Protein AF-A0A6M5YXJ2-F1 (afdb_monomer_lite)

Radius of gyration: 13.49 Å; chains: 1; bounding box: 25×26×37 Å

pLDDT: mean 91.97, std 5.52, range [68.62, 97.19]

Secondary structure (DSSP, 8-state):
-----PPPGGGGGGEEEEEE-SB-SSSBSB-TTS-B-TTTS-SSPPEEEEE--

Structure (mmCIF, N/CA/C/O backbone):
data_AF-A0A6M5YXJ2-F1
#
_entry.id   AF-A0A6M5YXJ2-F1
#
loop_
_atom_site.group_PDB
_atom_site.id
_atom_site.type_symbol
_atom_site.label_atom_id
_atom_site.label_alt_id
_atom_site.label_comp_id
_atom_site.label_asym_id
_atom_site.label_entity_id
_atom_site.label_seq_id
_atom_site.pdbx_PDB_ins_code
_atom_site.Cartn_x
_atom_site.Cartn_y
_atom_site.Cartn_z
_atom_site.occupancy
_atom_site.B_iso_or_equiv
_atom_site.auth_seq_id
_atom_site.auth_comp_id
_atom_site.auth_asym_id
_atom_site.auth_atom_id
_atom_site.pdbx_PDB_model_num
ATOM 1 N N . MET A 1 1 ? -2.165 17.055 -6.478 1.00 68.62 1 MET A N 1
ATOM 2 C CA . MET A 1 1 ? -3.007 16.815 -5.284 1.00 68.62 1 MET A CA 1
ATOM 3 C C . MET A 1 1 ? -2.579 15.466 -4.728 1.00 68.62 1 MET A C 1
ATOM 5 O O . MET A 1 1 ? -2.208 14.636 -5.541 1.00 68.62 1 MET A O 1
ATOM 9 N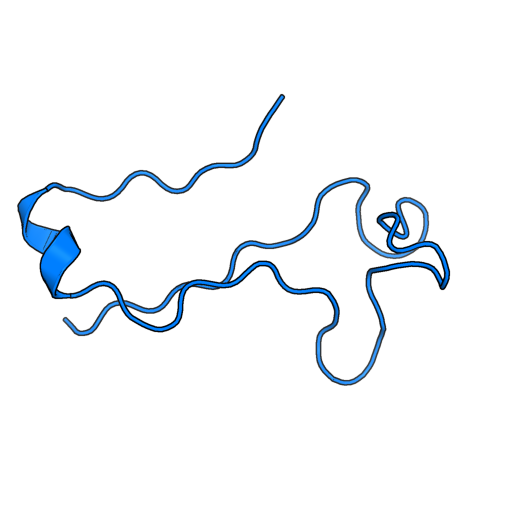 N . PHE A 1 2 ? -2.508 15.274 -3.411 1.00 84.50 2 PHE A N 1
ATOM 10 C CA . PHE A 1 2 ? -2.078 13.994 -2.828 1.00 84.50 2 PHE A CA 1
ATOM 11 C C . PHE A 1 2 ? -3.290 13.136 -2.477 1.00 84.50 2 PHE A C 1
ATOM 13 O O . PHE A 1 2 ? -4.301 13.682 -2.027 1.00 84.50 2 PHE A O 1
ATOM 20 N N . ASP A 1 3 ? -3.155 11.822 -2.633 1.00 89.19 3 ASP A N 1
ATOM 21 C CA . ASP A 1 3 ? -4.158 10.871 -2.168 1.00 89.19 3 ASP A CA 1
ATOM 22 C C . ASP A 1 3 ? -3.906 10.516 -0.707 1.00 89.19 3 ASP A C 1
ATOM 24 O O . ASP A 1 3 ? -2.765 10.388 -0.260 1.00 89.19 3 ASP A O 1
ATOM 28 N N . GLN A 1 4 ? -4.989 10.393 0.052 1.00 93.06 4 GLN A N 1
ATOM 29 C CA . GLN A 1 4 ? -4.941 10.117 1.480 1.00 93.06 4 GLN A CA 1
ATOM 30 C C . GLN A 1 4 ? -6.193 9.366 1.921 1.00 93.06 4 GLN A C 1
ATOM 32 O O . GLN A 1 4 ? -7.294 9.616 1.426 1.00 93.06 4 GLN A O 1
ATOM 37 N N . VAL A 1 5 ? -6.025 8.492 2.909 1.00 92.25 5 VAL A N 1
ATOM 38 C CA . VAL A 1 5 ? -7.125 7.815 3.600 1.00 92.25 5 VAL A CA 1
ATOM 39 C C . VAL A 1 5 ? -7.210 8.387 5.010 1.00 92.25 5 VAL A C 1
ATOM 41 O O . VAL A 1 5 ? -6.245 8.338 5.768 1.00 92.25 5 VAL A O 1
ATOM 44 N N . LEU A 1 6 ? -8.364 8.954 5.369 1.00 95.00 6 LEU A N 1
ATOM 45 C CA . LEU A 1 6 ? -8.590 9.520 6.699 1.00 95.00 6 LEU A CA 1
ATOM 46 C C . LEU A 1 6 ? -9.282 8.493 7.596 1.00 95.00 6 LEU A C 1
ATOM 48 O O . LEU A 1 6 ? -10.410 8.077 7.326 1.00 95.00 6 LEU A O 1
ATOM 52 N N . LEU A 1 7 ? -8.621 8.119 8.693 1.00 95.69 7 LEU A N 1
ATOM 53 C CA . LEU A 1 7 ? -9.165 7.201 9.689 1.00 95.69 7 LEU A CA 1
ATOM 54 C C . LEU A 1 7 ? -9.673 7.953 10.918 1.00 95.69 7 LEU A C 1
ATOM 56 O O . LEU A 1 7 ? -9.128 8.976 11.333 1.00 95.69 7 LEU A O 1
ATOM 60 N N . ARG A 1 8 ? -10.723 7.411 11.548 1.00 96.44 8 ARG A N 1
ATOM 61 C CA . ARG A 1 8 ? -11.139 7.895 12.871 1.00 96.44 8 ARG A CA 1
ATOM 62 C C . ARG A 1 8 ? -10.025 7.576 13.875 1.00 96.44 8 ARG A C 1
ATOM 64 O O . ARG A 1 8 ? -9.564 6.439 13.863 1.00 96.44 8 ARG A O 1
ATOM 71 N N . PRO A 1 9 ? -9.691 8.474 14.819 1.00 96.56 9 PRO A N 1
ATOM 72 C CA . PRO A 1 9 ? -8.597 8.242 15.767 1.00 96.56 9 PRO A CA 1
ATOM 73 C C . PRO A 1 9 ? -8.693 6.915 16.533 1.00 96.56 9 PRO A C 1
ATOM 75 O O . PRO A 1 9 ? -7.689 6.246 16.740 1.00 96.56 9 PRO A O 1
ATOM 78 N N . ARG A 1 10 ? -9.913 6.477 16.875 1.00 96.31 10 ARG A N 1
ATOM 79 C CA . ARG A 1 10 ? -10.162 5.199 17.568 1.00 96.31 10 ARG A CA 1
ATOM 80 C C . ARG A 1 10 ? -9.877 3.937 16.736 1.00 96.31 10 ARG A C 1
ATOM 82 O O . ARG A 1 10 ? -9.977 2.843 17.268 1.00 96.31 10 ARG A O 1
ATOM 89 N N . LEU A 1 11 ? -9.653 4.081 15.430 1.00 95.94 11 LEU A N 1
ATOM 90 C CA . LEU A 1 11 ? -9.362 2.982 14.503 1.00 95.94 11 LEU A CA 1
ATOM 91 C C . LEU A 1 11 ? -7.868 2.890 14.174 1.00 95.94 11 LEU A C 1
ATOM 93 O O . LEU A 1 11 ? -7.469 1.953 13.498 1.00 95.94 11 LEU A O 1
ATOM 97 N N . THR A 1 12 ? -7.052 3.840 14.641 1.00 94.94 12 THR A N 1
ATOM 98 C CA . THR A 1 12 ? -5.608 3.871 14.356 1.00 94.94 12 THR A CA 1
ATOM 99 C C . THR A 1 12 ? -4.922 2.595 14.832 1.00 94.94 12 THR A C 1
ATOM 101 O O . THR A 1 12 ? -4.132 2.023 14.095 1.00 94.94 12 THR A O 1
ATOM 104 N N . ASP A 1 13 ? -5.298 2.097 16.011 1.00 96.12 13 ASP A N 1
ATOM 105 C CA . ASP A 1 13 ? -4.732 0.867 16.578 1.00 96.12 13 ASP A CA 1
ATOM 106 C C . ASP A 1 13 ? -5.178 -0.405 15.832 1.00 96.12 13 ASP A C 1
ATOM 108 O O . ASP A 1 13 ? -4.608 -1.470 16.041 1.00 96.12 13 ASP A O 1
ATOM 112 N N . GLN A 1 14 ? -6.202 -0.304 14.974 1.00 96.81 14 GLN A N 1
ATOM 113 C CA . GLN A 1 14 ? -6.698 -1.405 14.141 1.00 96.81 14 GLN A CA 1
ATOM 114 C C . GLN A 1 14 ? -6.117 -1.385 12.723 1.00 96.81 14 GLN A C 1
ATOM 116 O O . GLN A 1 14 ? -6.345 -2.326 11.962 1.00 96.81 14 GLN A O 1
ATOM 121 N N . LEU A 1 15 ? -5.406 -0.314 12.349 1.00 96.88 15 LEU A N 1
ATOM 122 C CA . LEU A 1 15 ? -4.779 -0.183 11.041 1.00 96.88 15 LEU A CA 1
ATOM 123 C C . LEU A 1 15 ? -3.581 -1.125 10.955 1.00 96.88 15 LEU A C 1
ATOM 125 O O . LEU A 1 15 ? -2.622 -1.010 11.717 1.00 96.88 15 LEU A O 1
ATOM 129 N N . THR A 1 16 ? -3.622 -2.026 9.983 1.00 95.75 16 THR A N 1
ATOM 130 C CA . THR A 1 16 ? -2.511 -2.920 9.656 1.00 95.75 16 THR A CA 1
ATOM 131 C C . THR A 1 16 ? -2.249 -2.903 8.152 1.00 95.75 16 THR A C 1
ATOM 133 O O . THR A 1 16 ? -3.072 -2.401 7.391 1.00 95.75 16 THR A O 1
ATOM 136 N N . HIS A 1 17 ? -1.074 -3.385 7.736 1.00 94.19 17 HIS A N 1
ATOM 137 C CA . HIS A 1 17 ? -0.686 -3.527 6.324 1.00 94.19 17 HIS A CA 1
ATOM 138 C C . HIS A 1 17 ? -0.933 -2.268 5.473 1.00 94.19 17 HIS A C 1
ATOM 140 O O . HIS A 1 17 ? -1.721 -2.293 4.537 1.00 94.19 17 HIS A O 1
ATOM 146 N N . LEU A 1 18 ? -0.268 -1.156 5.810 1.00 95.00 18 LEU A N 1
ATOM 147 C CA . LEU A 1 18 ? -0.313 0.078 5.019 1.00 95.00 18 LEU A CA 1
ATOM 148 C C . LEU A 1 18 ? 0.829 0.108 3.998 1.00 95.00 18 LEU A C 1
ATOM 150 O O . LEU A 1 18 ? 1.997 0.173 4.387 1.00 95.00 18 LEU A O 1
ATOM 154 N N . GLU A 1 19 ? 0.494 0.149 2.712 1.00 95.12 19 GLU A N 1
ATOM 155 C CA . GLU A 1 19 ? 1.472 0.270 1.631 1.00 95.12 19 GLU A CA 1
ATOM 156 C C . GLU A 1 19 ? 0.937 1.044 0.419 1.00 95.12 19 GLU A C 1
ATOM 158 O O . GLU A 1 19 ? -0.268 1.192 0.217 1.00 95.12 19 GLU A O 1
ATOM 163 N N . ILE A 1 20 ? 1.857 1.552 -0.403 1.00 94.25 20 ILE A N 1
ATOM 164 C CA . ILE A 1 20 ? 1.539 2.046 -1.745 1.00 94.25 20 ILE A CA 1
ATOM 165 C C . ILE A 1 20 ? 1.806 0.895 -2.706 1.00 94.25 20 ILE A C 1
ATOM 167 O O . ILE A 1 20 ? 2.940 0.423 -2.794 1.00 94.25 20 ILE A O 1
ATOM 171 N N . LEU A 1 21 ? 0.782 0.460 -3.436 1.00 93.75 21 LEU A N 1
ATOM 172 C CA . LEU A 1 21 ? 0.932 -0.636 -4.383 1.00 93.75 21 LEU A CA 1
ATOM 173 C C . LEU A 1 21 ? 1.689 -0.172 -5.624 1.00 93.75 21 LEU A C 1
ATOM 175 O O . LEU A 1 21 ? 1.309 0.795 -6.287 1.00 93.75 21 LEU A O 1
ATOM 179 N N . VAL A 1 22 ? 2.747 -0.909 -5.953 1.00 94.50 22 VAL A N 1
ATOM 180 C CA . VAL A 1 22 ? 3.536 -0.727 -7.181 1.00 94.50 22 VAL A CA 1
ATOM 181 C C . VAL A 1 22 ? 3.176 -1.741 -8.266 1.00 94.50 22 VAL A C 1
ATOM 183 O O . VAL A 1 22 ? 3.635 -1.597 -9.391 1.00 94.50 22 VAL A O 1
ATOM 186 N N . GLY A 1 23 ? 2.309 -2.703 -7.951 1.00 93.56 23 GLY A N 1
ATOM 187 C CA . GLY A 1 23 ? 1.767 -3.705 -8.862 1.00 93.56 23 GLY A CA 1
ATOM 188 C C . GLY A 1 23 ? 0.692 -4.550 -8.174 1.00 93.56 23 GLY A C 1
ATOM 189 O O . GLY A 1 23 ? 0.473 -4.419 -6.969 1.00 93.56 23 GLY A O 1
ATOM 190 N N . ASP A 1 24 ? 0.032 -5.422 -8.933 1.00 90.69 24 ASP A N 1
ATOM 191 C CA . ASP A 1 24 ? -0.996 -6.360 -8.438 1.00 90.69 24 ASP A CA 1
ATOM 192 C C . ASP A 1 24 ? -0.566 -7.837 -8.511 1.00 90.69 24 ASP A C 1
ATOM 194 O O . ASP A 1 24 ? -1.382 -8.751 -8.383 1.00 90.69 24 ASP A O 1
ATOM 198 N N . GLY A 1 25 ? 0.725 -8.081 -8.741 1.00 90.12 25 GLY A N 1
ATOM 199 C CA . GLY A 1 25 ? 1.284 -9.417 -8.948 1.00 90.12 25 GLY A CA 1
ATOM 200 C C . GLY A 1 25 ? 1.095 -9.968 -10.365 1.00 90.12 25 GLY A C 1
ATOM 201 O O . GLY A 1 25 ? 1.680 -11.002 -10.684 1.00 90.12 25 GLY A O 1
ATOM 202 N N . THR A 1 26 ? 0.332 -9.283 -11.221 1.00 92.00 26 THR A N 1
ATOM 203 C CA . THR A 1 26 ? 0.223 -9.575 -12.659 1.00 92.00 26 THR A CA 1
ATOM 204 C C . THR A 1 26 ? 0.886 -8.478 -13.487 1.00 92.00 26 THR A C 1
ATOM 206 O O . THR A 1 26 ? 1.625 -8.775 -14.422 1.00 92.00 26 THR A O 1
ATOM 209 N N . GLU A 1 27 ? 0.665 -7.220 -13.11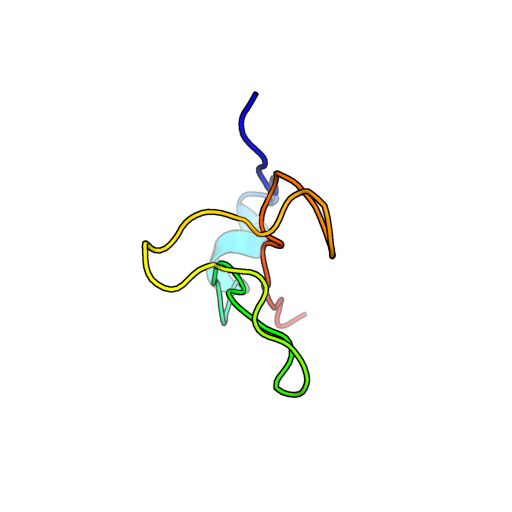7 1.00 91.38 27 GLU A N 1
ATOM 210 C CA . GLU A 1 27 ? 1.185 -6.039 -13.793 1.00 91.38 27 GLU A CA 1
ATOM 211 C C . GLU A 1 27 ? 1.919 -5.116 -12.818 1.00 91.38 27 GLU A C 1
ATOM 213 O O . GLU A 1 27 ? 1.494 -4.888 -11.684 1.00 91.38 27 GLU A O 1
ATOM 218 N N . GLU A 1 28 ? 3.013 -4.531 -13.303 1.00 93.88 28 GLU A N 1
ATOM 219 C CA . GLU A 1 28 ? 3.717 -3.448 -12.619 1.00 93.88 28 GLU A CA 1
ATOM 220 C C . GLU A 1 28 ? 3.045 -2.115 -12.960 1.00 93.88 28 GLU A C 1
ATOM 222 O O . GLU A 1 28 ? 2.915 -1.738 -14.134 1.00 93.88 28 GLU A O 1
ATOM 227 N N . PHE A 1 29 ? 2.656 -1.375 -11.926 1.00 94.19 29 PHE A N 1
ATOM 228 C CA . PHE A 1 29 ? 2.067 -0.038 -12.010 1.00 94.19 29 PHE A CA 1
ATOM 229 C C . PHE A 1 29 ? 3.124 1.050 -12.158 1.00 94.19 29 PHE A C 1
ATOM 231 O O . PHE A 1 29 ? 2.784 2.192 -12.468 1.00 94.19 29 PHE A O 1
ATOM 238 N N . VAL A 1 30 ? 4.400 0.718 -11.964 1.00 95.12 30 VAL A N 1
ATOM 239 C CA . VAL A 1 30 ? 5.523 1.650 -12.076 1.00 95.12 30 VAL A CA 1
ATOM 240 C C . VAL A 1 30 ? 6.449 1.299 -13.241 1.00 95.12 30 VAL A C 1
ATOM 242 O O . VAL A 1 30 ? 6.551 0.152 -13.669 1.00 95.12 30 VAL A O 1
ATOM 245 N N . THR A 1 31 ? 7.105 2.308 -13.816 1.00 92.94 31 THR A N 1
ATOM 246 C CA . THR A 1 31 ? 8.186 2.119 -14.791 1.00 92.94 31 THR A CA 1
ATOM 247 C C . THR A 1 31 ? 9.473 1.681 -14.090 1.00 92.94 31 THR A C 1
ATOM 249 O O . THR A 1 31 ? 9.581 1.751 -12.866 1.00 92.94 31 THR A O 1
ATOM 252 N N . ALA A 1 32 ? 10.497 1.307 -14.866 1.00 92.56 32 ALA A N 1
ATOM 253 C CA . ALA A 1 32 ? 11.827 0.990 -14.336 1.00 92.56 32 ALA A CA 1
ATOM 254 C C . ALA A 1 32 ? 12.475 2.161 -13.562 1.00 92.56 32 ALA A C 1
ATOM 256 O O . ALA A 1 32 ? 13.339 1.948 -12.718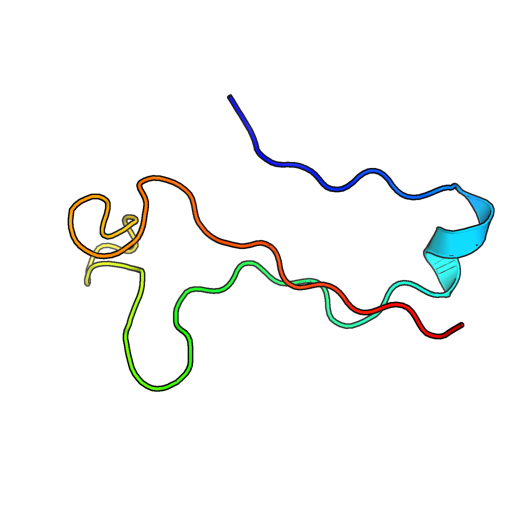 1.00 92.56 32 ALA A O 1
ATOM 257 N N . GLU A 1 33 ? 12.047 3.400 -13.820 1.00 93.88 33 GLU A N 1
ATOM 258 C CA . GLU A 1 33 ? 12.477 4.612 -13.113 1.00 93.88 33 GLU A CA 1
ATOM 259 C C . GLU A 1 33 ? 11.573 4.966 -11.915 1.00 93.88 33 GLU A C 1
ATOM 261 O O . GLU A 1 33 ? 11.626 6.096 -11.426 1.00 93.88 33 GLU A O 1
ATOM 266 N N . ASN A 1 34 ? 10.731 4.031 -11.455 1.00 88.00 34 ASN A N 1
ATOM 267 C CA . ASN A 1 34 ? 9.776 4.191 -10.350 1.00 88.00 34 ASN A CA 1
ATOM 268 C C . ASN A 1 34 ? 8.742 5.310 -10.556 1.00 88.00 34 ASN A C 1
ATOM 270 O O . ASN A 1 34 ? 8.307 5.956 -9.601 1.00 88.00 34 ASN A O 1
ATOM 274 N N . LYS A 1 35 ? 8.335 5.562 -11.805 1.00 92.62 35 LYS A N 1
ATOM 275 C CA . LYS A 1 35 ? 7.245 6.502 -12.111 1.00 92.62 35 LYS A CA 1
ATOM 276 C C . LYS A 1 35 ? 5.938 5.753 -12.346 1.00 92.62 35 LYS A C 1
ATOM 278 O O . LYS A 1 35 ? 5.987 4.704 -12.981 1.00 92.62 35 LYS A O 1
ATOM 283 N N . PRO A 1 36 ? 4.776 6.285 -11.932 1.00 92.12 36 PRO A N 1
ATOM 284 C CA . PRO A 1 36 ? 3.493 5.678 -12.267 1.00 92.12 36 PRO A CA 1
ATOM 285 C C . PRO A 1 36 ? 3.336 5.507 -13.782 1.00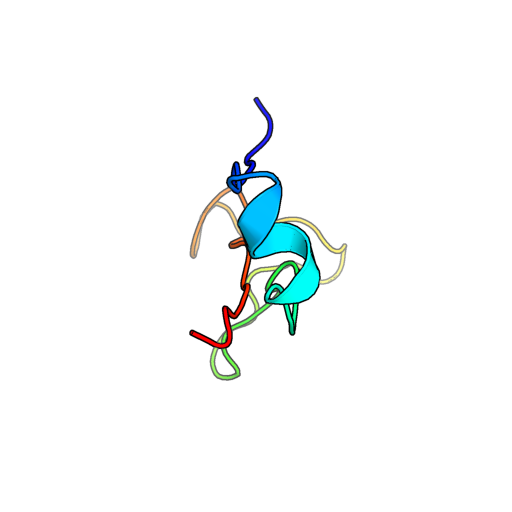 92.12 36 PRO A C 1
ATOM 287 O O . PRO A 1 36 ? 3.620 6.419 -14.567 1.00 92.12 36 PRO A O 1
ATOM 290 N N . ARG A 1 37 ? 2.866 4.337 -14.210 1.00 90.88 37 ARG A N 1
ATOM 291 C CA . ARG A 1 37 ? 2.515 4.044 -15.603 1.00 90.88 37 ARG A CA 1
ATOM 292 C C . ARG A 1 37 ? 1.143 4.642 -15.906 1.00 90.88 37 ARG A C 1
ATOM 294 O O . ARG A 1 37 ? 0.169 3.922 -16.122 1.00 90.88 37 ARG A O 1
ATOM 301 N N . GLY A 1 38 ? 1.102 5.973 -15.978 1.00 84.50 38 GLY A N 1
ATOM 302 C CA . GLY A 1 38 ? -0.116 6.771 -16.173 1.00 84.50 38 GLY A CA 1
ATOM 303 C C . GLY A 1 38 ? -0.987 6.359 -17.355 1.00 84.50 38 GLY A C 1
ATOM 304 O O . GLY A 1 38 ? -2.207 6.430 -17.286 1.00 84.50 38 GLY A O 1
ATOM 305 N N . ASN A 1 39 ? -0.360 5.873 -18.424 1.00 80.44 39 ASN A N 1
ATOM 306 C CA . ASN A 1 39 ? -1.057 5.489 -19.650 1.00 80.44 39 ASN A CA 1
ATOM 307 C C . ASN A 1 39 ? -1.617 4.058 -19.620 1.00 80.44 39 ASN A C 1
ATOM 309 O O . ASN A 1 39 ? -2.368 3.697 -20.522 1.00 80.44 39 ASN A O 1
ATOM 313 N N . LEU A 1 40 ? -1.206 3.236 -18.649 1.00 76.31 40 LEU A N 1
ATOM 314 C CA . LEU A 1 40 ? -1.635 1.841 -18.522 1.00 76.31 40 LEU A CA 1
ATOM 315 C C . LEU A 1 40 ? -2.660 1.671 -17.397 1.00 76.31 40 LEU A C 1
ATOM 317 O O . LEU A 1 40 ? -3.638 0.956 -17.581 1.00 76.31 40 LEU A O 1
ATOM 321 N N . VAL A 1 41 ? -2.428 2.326 -16.254 1.00 79.50 41 VAL A N 1
ATOM 322 C CA . VAL A 1 41 ? -3.241 2.148 -15.042 1.00 79.50 41 VAL A CA 1
ATOM 323 C C . VAL A 1 41 ? -3.749 3.494 -14.520 1.00 79.50 41 VAL A C 1
ATOM 325 O O . VAL A 1 41 ? -4.937 3.782 -14.630 1.00 79.50 41 VAL A O 1
ATOM 328 N N . SER A 1 42 ? -2.861 4.326 -13.965 1.00 86.50 42 SER A N 1
ATOM 329 C CA . SER A 1 42 ? -3.167 5.660 -13.430 1.00 86.50 42 SER A CA 1
ATOM 330 C C . SER A 1 42 ? -1.874 6.449 -13.188 1.00 86.50 42 SER A C 1
ATOM 332 O O . SER A 1 42 ? -0.797 5.871 -13.025 1.00 86.50 42 SER A O 1
ATOM 334 N N . ASP A 1 43 ? -1.953 7.781 -13.230 1.00 88.62 43 ASP A N 1
ATOM 335 C CA . ASP A 1 43 ? -0.875 8.703 -12.853 1.00 88.62 43 ASP A CA 1
ATOM 336 C C . ASP A 1 43 ? -0.691 8.812 -11.328 1.00 88.62 43 ASP A C 1
ATOM 338 O O . ASP A 1 43 ? 0.286 9.399 -1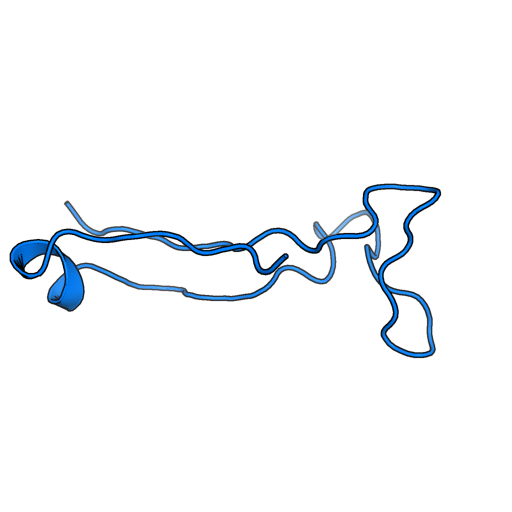0.859 1.00 88.62 43 ASP A O 1
ATOM 342 N N . HIS A 1 44 ? -1.589 8.187 -10.568 1.00 91.88 44 HIS A N 1
ATOM 343 C CA . HIS A 1 44 ? -1.537 8.001 -9.126 1.00 91.88 44 HIS A CA 1
ATOM 344 C C . HIS A 1 44 ? -1.399 6.509 -8.777 1.00 91.88 44 HIS A C 1
ATOM 346 O O . HIS A 1 44 ? -1.856 5.640 -9.521 1.00 91.88 44 HIS A O 1
ATOM 352 N N . LEU A 1 45 ? -0.762 6.198 -7.642 1.00 93.12 45 LEU A N 1
ATOM 353 C CA . LEU A 1 45 ? -0.614 4.818 -7.168 1.00 93.12 45 LEU A CA 1
ATOM 354 C C . LEU A 1 45 ? -1.664 4.482 -6.100 1.00 93.12 45 LEU A C 1
ATOM 356 O O . LEU A 1 45 ? -1.939 5.325 -5.242 1.00 93.12 45 LEU A O 1
ATOM 360 N N . PRO A 1 46 ? -2.225 3.260 -6.101 1.00 92.94 46 PRO A N 1
ATOM 361 C CA . PRO A 1 46 ? -3.175 2.844 -5.078 1.00 92.94 46 PRO A CA 1
ATOM 362 C C . PRO A 1 46 ? -2.540 2.785 -3.684 1.00 92.94 46 PRO A C 1
ATOM 364 O O . PRO A 1 46 ? -1.392 2.371 -3.527 1.00 92.94 46 PRO A O 1
ATOM 367 N N . ILE A 1 47 ? -3.325 3.128 -2.663 1.00 94.81 47 ILE A N 1
ATOM 368 C CA . ILE A 1 47 ? -2.979 2.914 -1.253 1.00 94.81 47 ILE A CA 1
ATOM 369 C C . ILE A 1 47 ? -3.720 1.661 -0.783 1.00 94.81 47 ILE A C 1
ATOM 371 O O . ILE A 1 47 ? -4.953 1.658 -0.757 1.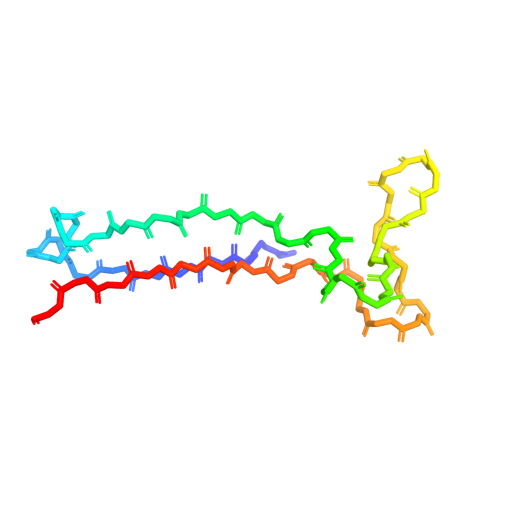00 94.81 47 ILE A O 1
ATOM 375 N N . LEU A 1 48 ? -2.984 0.617 -0.403 1.00 95.06 48 LEU A N 1
ATOM 376 C CA . LEU A 1 48 ? -3.535 -0.556 0.269 1.00 95.06 48 LEU A CA 1
ATOM 377 C C . LEU A 1 48 ? -3.433 -0.366 1.781 1.00 95.06 48 LEU A C 1
ATOM 379 O O . LEU A 1 48 ? -2.417 0.095 2.301 1.00 95.06 48 LEU A O 1
ATOM 383 N N . PHE A 1 49 ? -4.511 -0.703 2.479 1.00 96.06 49 PHE A N 1
ATOM 384 C CA . PHE A 1 49 ? -4.558 -0.725 3.931 1.00 96.06 49 PHE A CA 1
ATOM 385 C C . PHE A 1 49 ? -5.568 -1.767 4.407 1.00 96.06 49 PHE A C 1
ATOM 387 O O . PHE A 1 49 ? -6.574 -2.016 3.739 1.00 96.06 49 PHE A O 1
ATOM 394 N N . GLU A 1 50 ? -5.340 -2.321 5.591 1.00 97.19 50 GLU A N 1
ATOM 395 C CA . GLU A 1 50 ? -6.248 -3.263 6.237 1.00 97.19 50 GLU A CA 1
ATOM 396 C C . GLU A 1 50 ? -6.707 -2.737 7.598 1.00 97.19 50 GLU A C 1
ATOM 398 O O . GLU A 1 50 ? -5.971 -2.053 8.314 1.00 97.19 50 GLU A O 1
ATOM 403 N N . LEU A 1 51 ? -7.941 -3.071 7.976 1.00 96.75 51 LEU A N 1
ATOM 404 C CA . LEU A 1 51 ? -8.490 -2.776 9.297 1.00 96.75 51 LEU A CA 1
ATOM 405 C C . LEU A 1 51 ? -8.971 -4.063 9.955 1.00 96.75 51 LEU A C 1
ATOM 407 O O . LEU A 1 51 ? -9.850 -4.736 9.420 1.00 96.75 51 LEU A O 1
ATOM 411 N N . ASN A 1 52 ? -8.437 -4.357 11.137 1.00 95.38 52 ASN A N 1
ATOM 412 C CA . ASN A 1 52 ? -8.896 -5.468 11.967 1.00 95.38 52 ASN A CA 1
ATOM 413 C C . ASN A 1 52 ? -10.083 -4.995 12.817 1.00 95.38 52 ASN A C 1
ATOM 415 O O . ASN A 1 52 ? -9.898 -4.277 13.794 1.00 95.38 52 ASN A O 1
ATOM 419 N N . LEU A 1 53 ? -11.310 -5.318 12.407 1.00 90.38 53 LEU A N 1
ATOM 420 C CA . LEU A 1 53 ? -12.542 -4.855 13.065 1.00 90.38 53 LEU A CA 1
ATOM 421 C C . LEU A 1 53 ? -13.172 -5.907 13.979 1.00 90.38 53 LEU A C 1
ATOM 423 O O . LEU A 1 53 ? -13.122 -7.106 13.627 1.00 90.38 53 LEU A O 1
#

Organism: NCBI:txid2774151

Sequence (53 aa):
MFDQVLLRPRLTDQLTHLEILVGDGTEEFVTAENKPRGNLVSDHLPILFELNL

Foldseek 3Di:
DDDDDDDDPVQPVQKDDWDFDQDDVVDGQADPVRAGPCVPDHNGTDIDIDGDD